Protein AF-A0A3M8CG90-F1 (afdb_monomer)

Solvent-accessible surface area (backbone atoms only — not comparable to full-atom values): 7757 Å² total; per-residue (Å²): 108,50,65,61,53,52,48,40,54,52,56,26,68,35,92,80,62,48,92,70,87,83,90,76,60,68,82,70,66,72,61,89,72,100,77,71,83,62,79,86,75,82,78,88,79,91,73,82,52,72,67,60,51,51,53,53,50,56,54,56,74,71,45,92,78,65,72,46,77,41,47,42,64,40,59,78,66,69,34,31,68,61,51,48,55,52,30,62,75,68,72,34,44,33,32,21,29,75,73,16,66,75,52,56,61,92,82,39,92,47,54,66,51,74,54,86,77,87,76,79,132

pLDDT: mean 91.77, std 8.51, range [42.5, 98.06]

Secondary structure (DSSP, 8-state):
-HHHHHHHHHHHHSSSP--------HHHHS------PPPPPPPP-----HHHHHHHHHHHHH-SS--EEE-HHHHHTT-HHHHHHHHHHHT--EEE-GGGTTSS-TT-TTEEEE-------

Sequence (121 aa):
IPEIVRKAFKLAELEKPGAVHIELPEDMAEDDVDTSVLPKTPLPRSVASEESMKQALALIQKSQKPFIIAGNGVIRQQASAALQAWAEALGVPVTHTFMAKGVLPPDHPLNMYTVGLQMKD

Structure (mmCIF, N/CA/C/O backbone):
data_AF-A0A3M8CG90-F1
#
_entry.id   AF-A0A3M8CG90-F1
#
loop_
_atom_site.group_PDB
_atom_site.id
_atom_site.type_symbol
_atom_site.label_atom_id
_atom_site.label_alt_id
_atom_site.label_comp_id
_atom_site.label_asym_id
_atom_site.label_entity_id
_atom_site.label_seq_id
_atom_site.pdbx_PDB_ins_code
_atom_site.Cartn_x
_atom_site.Cartn_y
_atom_site.Cartn_z
_atom_site.occupancy
_atom_site.B_iso_or_equiv
_atom_site.auth_seq_id
_atom_site.auth_comp_id
_atom_site.auth_asym_id
_atom_site.auth_atom_id
_atom_site.pdbx_PDB_model_num
ATOM 1 N N . ILE A 1 1 ? 21.898 -4.356 -22.221 1.00 88.69 1 ILE A N 1
ATOM 2 C CA . ILE A 1 1 ? 20.469 -3.939 -22.188 1.00 88.69 1 ILE A CA 1
ATOM 3 C C . ILE A 1 1 ? 19.625 -4.746 -21.182 1.00 88.69 1 ILE A C 1
ATOM 5 O O . ILE A 1 1 ? 19.017 -4.109 -20.321 1.00 88.69 1 ILE A O 1
ATOM 9 N N . PRO A 1 2 ? 19.613 -6.100 -21.183 1.00 91.31 2 PRO A N 1
ATOM 10 C CA . PRO A 1 2 ? 18.732 -6.883 -20.297 1.00 91.31 2 PRO A CA 1
ATOM 11 C C . PRO A 1 2 ? 18.885 -6.585 -18.795 1.00 91.31 2 PRO A C 1
ATOM 13 O O . PRO A 1 2 ? 17.901 -6.570 -18.056 1.00 91.31 2 PRO A O 1
ATOM 16 N N . GLU A 1 3 ? 20.106 -6.297 -18.332 1.00 92.56 3 GLU A N 1
ATOM 17 C CA . GLU A 1 3 ? 20.363 -5.924 -16.937 1.00 92.56 3 GLU A CA 1
ATOM 18 C C . GLU A 1 3 ? 19.700 -4.604 -16.532 1.00 92.56 3 GLU A C 1
ATOM 20 O O . GLU A 1 3 ? 19.024 -4.555 -15.501 1.00 92.56 3 GLU A O 1
ATOM 25 N N . ILE A 1 4 ? 19.864 -3.556 -17.347 1.00 93.75 4 ILE A N 1
ATOM 26 C CA . ILE A 1 4 ? 19.302 -2.225 -17.086 1.00 93.75 4 ILE A CA 1
ATOM 27 C C . ILE A 1 4 ? 17.778 -2.303 -17.086 1.00 93.75 4 ILE A C 1
ATOM 29 O O . ILE A 1 4 ? 17.151 -1.786 -16.164 1.00 93.75 4 ILE A O 1
ATOM 33 N N . VAL A 1 5 ? 17.187 -3.023 -18.043 1.00 93.88 5 VAL A N 1
ATOM 34 C CA . VAL A 1 5 ? 15.734 -3.236 -18.102 1.00 93.88 5 VAL A CA 1
ATOM 35 C C . VAL A 1 5 ? 15.243 -3.959 -16.846 1.00 93.88 5 VAL A C 1
ATOM 37 O O . VAL A 1 5 ? 14.355 -3.457 -16.155 1.00 93.88 5 VAL A O 1
ATOM 40 N N . ARG A 1 6 ? 15.860 -5.086 -16.463 1.00 94.75 6 ARG A N 1
ATOM 41 C CA . ARG A 1 6 ? 15.486 -5.810 -15.234 1.00 94.75 6 ARG A CA 1
ATOM 42 C C . ARG A 1 6 ? 15.606 -4.919 -13.992 1.00 94.75 6 ARG A C 1
ATOM 44 O O . ARG A 1 6 ? 14.736 -4.956 -13.119 1.00 94.75 6 ARG A O 1
ATOM 51 N N . LYS A 1 7 ? 16.679 -4.128 -13.889 1.00 94.00 7 LYS A N 1
ATOM 52 C CA . LYS A 1 7 ? 16.896 -3.195 -12.776 1.00 94.00 7 LYS A CA 1
ATOM 53 C C . LYS A 1 7 ? 15.842 -2.088 -12.761 1.00 94.00 7 LYS A C 1
ATOM 55 O O . LYS A 1 7 ? 15.350 -1.770 -11.683 1.00 94.00 7 LYS A O 1
ATOM 60 N N . ALA A 1 8 ? 15.475 -1.544 -13.917 1.00 95.25 8 ALA A N 1
ATOM 61 C CA . ALA A 1 8 ? 14.470 -0.496 -14.035 1.00 95.25 8 ALA A CA 1
ATOM 62 C C . ALA A 1 8 ? 13.103 -0.965 -13.530 1.00 95.25 8 ALA A C 1
ATOM 64 O O . ALA A 1 8 ? 12.520 -0.298 -12.681 1.00 95.25 8 ALA A O 1
ATOM 65 N N . PHE A 1 9 ? 12.644 -2.152 -13.942 1.00 94.62 9 PHE A N 1
ATOM 66 C CA . PHE A 1 9 ? 11.414 -2.739 -13.396 1.00 94.62 9 PHE A CA 1
ATOM 67 C C . PHE A 1 9 ? 11.517 -2.976 -11.887 1.00 94.62 9 PHE A C 1
ATOM 69 O O . PHE A 1 9 ? 10.611 -2.609 -11.145 1.00 94.62 9 PHE A O 1
ATOM 76 N N . LYS A 1 10 ? 12.644 -3.519 -11.404 1.00 93.81 10 LYS A N 1
ATOM 77 C CA . LYS A 1 10 ? 12.848 -3.719 -9.963 1.00 93.81 10 LYS A CA 1
ATOM 78 C C . LYS A 1 10 ? 12.758 -2.403 -9.182 1.00 93.81 10 LYS A C 1
ATOM 80 O O . LYS A 1 10 ? 12.144 -2.380 -8.124 1.00 93.81 10 LYS A O 1
ATOM 85 N N . LEU A 1 11 ? 13.364 -1.326 -9.679 1.00 93.88 11 LEU A N 1
ATOM 86 C CA . LEU A 1 11 ? 13.307 -0.005 -9.047 1.00 93.88 11 LEU A CA 1
ATOM 87 C C . LEU A 1 11 ? 11.905 0.603 -9.109 1.00 93.88 11 LEU A C 1
ATOM 89 O O . LEU A 1 11 ? 11.450 1.148 -8.110 1.00 93.88 11 LEU A O 1
ATOM 93 N N . ALA A 1 12 ? 11.218 0.472 -10.244 1.00 94.56 12 ALA A N 1
ATOM 94 C CA . ALA A 1 12 ? 9.871 0.999 -10.425 1.00 94.56 12 ALA A CA 1
ATOM 95 C C . ALA A 1 12 ? 8.848 0.343 -9.484 1.00 94.56 12 ALA A C 1
ATOM 97 O O . ALA A 1 12 ? 7.909 1.001 -9.037 1.00 94.56 12 ALA A O 1
ATOM 98 N N . GLU A 1 13 ? 9.031 -0.944 -9.174 1.00 91.75 13 GLU A N 1
ATOM 99 C CA . GLU A 1 13 ? 8.129 -1.707 -8.307 1.00 91.75 13 GLU A CA 1
ATOM 100 C C . GLU A 1 13 ? 8.506 -1.678 -6.811 1.00 91.75 13 GLU A C 1
ATOM 102 O O . GLU A 1 13 ? 7.659 -1.984 -5.972 1.00 91.75 13 GLU A O 1
ATOM 107 N N . LEU A 1 14 ? 9.755 -1.348 -6.453 1.00 89.62 14 LEU A N 1
ATOM 108 C CA . LEU A 1 14 ? 10.193 -1.253 -5.054 1.00 89.62 14 LEU A CA 1
ATOM 109 C C . LEU A 1 14 ? 9.460 -0.129 -4.308 1.00 89.62 14 LEU A C 1
ATOM 111 O O . LEU A 1 14 ? 9.116 0.894 -4.886 1.00 89.62 14 LEU A O 1
ATOM 115 N N . GLU A 1 15 ? 9.262 -0.291 -2.997 1.00 83.00 15 GLU A N 1
ATOM 116 C CA . GLU A 1 15 ? 8.654 0.755 -2.169 1.00 83.00 15 GLU A CA 1
ATOM 117 C C . GLU A 1 15 ? 9.628 1.931 -1.957 1.00 83.00 15 GLU A C 1
ATOM 119 O O . GLU A 1 15 ? 10.743 1.735 -1.474 1.00 83.00 15 GLU A O 1
ATOM 124 N N . LYS A 1 16 ? 9.270 3.181 -2.280 1.00 84.62 16 LYS A N 1
ATOM 125 C CA . LYS A 1 16 ? 7.993 3.675 -2.839 1.00 84.62 16 LYS A CA 1
ATOM 126 C C . LYS A 1 16 ? 7.962 3.553 -4.378 1.00 84.62 16 LYS A C 1
ATOM 128 O O . LYS A 1 16 ? 8.865 4.108 -5.004 1.00 84.62 16 LYS A O 1
ATOM 133 N N . PRO A 1 17 ? 6.922 2.946 -4.991 1.00 89.00 17 PRO A N 1
ATOM 134 C CA . PRO A 1 17 ? 6.906 2.702 -6.433 1.00 89.00 17 PRO A CA 1
ATOM 135 C C . PRO A 1 17 ? 6.857 4.000 -7.234 1.00 89.00 17 PRO A C 1
ATOM 137 O O . PRO A 1 17 ? 6.199 4.962 -6.820 1.00 89.00 17 PRO A O 1
ATOM 140 N N . GLY A 1 18 ? 7.507 4.015 -8.396 1.00 92.81 18 GLY A N 1
ATOM 141 C CA . GLY A 1 18 ? 7.670 5.223 -9.199 1.00 92.81 18 GLY A CA 1
ATOM 142 C C . GLY A 1 18 ? 8.118 4.955 -10.632 1.00 92.81 18 GLY A C 1
ATOM 143 O O . GLY A 1 18 ? 8.419 3.827 -11.012 1.00 92.81 18 GLY A O 1
ATOM 144 N N . ALA A 1 19 ? 8.136 6.011 -11.443 1.00 96.00 19 ALA A N 1
ATOM 145 C CA . ALA A 1 19 ? 8.592 5.924 -12.823 1.00 96.00 19 ALA A CA 1
ATOM 146 C C . ALA A 1 19 ? 10.121 5.796 -12.893 1.00 96.00 19 ALA A C 1
ATOM 148 O O . ALA A 1 19 ? 10.846 6.410 -12.110 1.00 96.00 19 ALA A O 1
ATOM 149 N N . VAL A 1 20 ? 10.597 5.029 -13.873 1.00 97.31 20 VAL A N 1
ATOM 150 C CA . VAL A 1 20 ? 12.014 4.928 -14.228 1.00 97.31 20 VAL A CA 1
ATOM 151 C C . VAL A 1 20 ? 12.147 5.242 -15.710 1.00 97.31 20 VAL A C 1
ATOM 153 O O . VAL A 1 20 ? 11.356 4.764 -16.520 1.00 97.31 20 VAL A O 1
ATOM 156 N N . HIS A 1 21 ? 13.143 6.050 -16.053 1.00 96.56 21 HIS A N 1
ATOM 157 C CA . HIS A 1 21 ? 13.490 6.374 -17.428 1.00 96.56 21 HIS A CA 1
ATOM 158 C C . HIS A 1 21 ? 14.750 5.603 -17.830 1.00 96.56 21 HIS A C 1
ATOM 160 O O . HIS A 1 21 ? 15.702 5.523 -17.050 1.00 96.56 21 HIS A O 1
ATOM 166 N N . ILE A 1 22 ? 14.735 5.021 -19.028 1.00 96.00 22 ILE A N 1
ATOM 167 C CA . ILE A 1 22 ? 15.894 4.387 -19.657 1.00 96.00 22 ILE A CA 1
ATOM 168 C C . ILE A 1 22 ? 16.132 5.131 -20.964 1.00 96.00 22 ILE A C 1
ATOM 170 O O . ILE A 1 22 ? 15.221 5.226 -21.784 1.00 96.00 22 ILE A O 1
ATOM 174 N N . GLU A 1 23 ? 17.351 5.614 -21.150 1.00 95.06 23 GLU A N 1
ATOM 175 C CA . GLU A 1 23 ? 17.818 6.162 -22.416 1.00 95.06 23 GLU A CA 1
ATOM 176 C C . GLU A 1 23 ? 18.637 5.082 -23.129 1.00 95.06 23 GLU A C 1
ATOM 178 O O . GLU A 1 23 ? 19.526 4.473 -22.525 1.00 95.06 23 GLU A O 1
ATOM 183 N N . LEU A 1 24 ? 18.287 4.796 -24.383 1.00 91.81 24 LEU A N 1
ATOM 184 C CA . LEU A 1 24 ? 18.969 3.818 -25.224 1.00 91.81 24 LEU A CA 1
ATOM 185 C C . LEU A 1 24 ? 19.384 4.515 -26.527 1.00 91.81 24 LEU A C 1
ATOM 187 O O . LEU A 1 24 ? 18.497 4.897 -27.291 1.00 91.81 24 LEU A O 1
ATOM 191 N N . PRO A 1 25 ? 20.692 4.695 -26.766 1.00 93.25 25 PRO A N 1
ATOM 192 C CA . PRO A 1 25 ? 21.200 5.212 -28.032 1.00 93.25 25 PRO A CA 1
ATOM 193 C C . PRO A 1 25 ? 20.818 4.311 -29.216 1.00 93.25 25 PRO A C 1
ATOM 195 O O . PRO A 1 25 ? 20.758 3.090 -29.069 1.00 93.25 25 PRO A O 1
ATOM 198 N N . GLU A 1 26 ? 20.557 4.916 -30.376 1.00 91.88 26 GLU A N 1
ATOM 199 C CA . GLU A 1 26 ? 20.141 4.216 -31.602 1.00 91.88 26 GLU A CA 1
ATOM 200 C C . GLU A 1 26 ? 21.232 3.272 -32.121 1.00 91.88 26 GLU A C 1
ATOM 202 O O . GLU A 1 26 ? 20.949 2.118 -32.425 1.00 91.88 26 GLU A O 1
ATOM 207 N N . ASP A 1 27 ? 22.490 3.714 -32.095 1.00 90.38 27 ASP A N 1
ATOM 208 C CA . ASP A 1 27 ? 23.659 2.934 -32.515 1.00 90.38 27 ASP A CA 1
ATOM 209 C C . ASP A 1 27 ? 23.833 1.642 -31.707 1.00 90.38 27 ASP A C 1
ATOM 211 O O . ASP A 1 27 ? 24.260 0.627 -32.241 1.00 90.38 27 ASP A O 1
ATOM 215 N N . MET A 1 28 ? 23.443 1.647 -30.430 1.00 85.62 28 MET A N 1
ATOM 216 C CA . MET A 1 28 ? 23.462 0.452 -29.582 1.00 85.62 28 MET A CA 1
ATOM 217 C C . MET A 1 28 ? 22.225 -0.441 -29.738 1.00 85.62 28 MET A C 1
ATOM 219 O O . MET A 1 28 ? 22.222 -1.571 -29.246 1.00 85.62 28 MET A O 1
ATOM 223 N N . ALA A 1 29 ? 21.139 0.076 -30.314 1.00 84.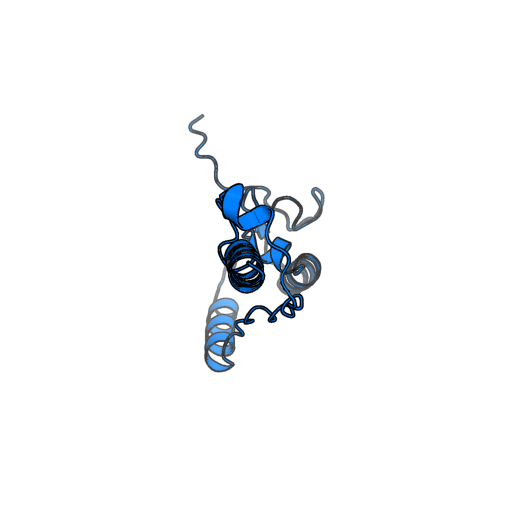94 29 ALA A N 1
ATOM 224 C CA . ALA A 1 29 ? 19.885 -0.656 -30.464 1.00 84.94 29 ALA A CA 1
ATOM 225 C C . ALA A 1 29 ? 19.865 -1.540 -31.721 1.00 84.94 29 ALA A C 1
ATOM 227 O O . ALA A 1 29 ? 19.083 -2.489 -31.769 1.00 84.94 29 ALA A O 1
ATOM 228 N N . GLU A 1 30 ? 20.704 -1.229 -32.712 1.00 88.75 30 GLU A N 1
ATOM 229 C CA . GLU A 1 30 ? 20.801 -1.958 -33.983 1.00 88.75 30 GLU A CA 1
ATOM 230 C C . GLU A 1 30 ? 21.675 -3.220 -33.902 1.00 88.75 30 GLU A C 1
ATOM 232 O O . GLU A 1 30 ? 21.548 -4.105 -34.747 1.00 88.75 30 GLU A O 1
ATOM 237 N N . ASP A 1 31 ? 22.536 -3.326 -32.887 1.00 87.81 31 ASP A N 1
ATOM 238 C CA . ASP A 1 31 ? 23.477 -4.437 -32.741 1.00 87.81 31 ASP A CA 1
ATOM 239 C C . ASP A 1 31 ? 22.781 -5.764 -32.383 1.00 87.81 31 ASP A C 1
ATOM 241 O O . ASP A 1 31 ? 22.097 -5.891 -31.359 1.00 87.81 31 ASP A O 1
ATOM 245 N N . ASP A 1 32 ? 23.049 -6.803 -33.178 1.00 89.19 32 ASP A N 1
ATOM 246 C CA . ASP A 1 32 ? 22.668 -8.176 -32.850 1.00 89.19 32 ASP A CA 1
ATOM 247 C C . ASP A 1 32 ? 23.480 -8.693 -31.652 1.00 89.19 32 ASP A C 1
ATOM 249 O O . ASP A 1 32 ? 24.713 -8.654 -31.626 1.00 89.19 32 ASP A O 1
ATOM 253 N N . VAL A 1 33 ? 22.784 -9.245 -30.657 1.00 87.25 33 VAL A N 1
ATOM 254 C CA . VAL A 1 33 ? 23.398 -9.791 -29.442 1.00 87.25 33 VAL A CA 1
ATOM 255 C C . VAL A 1 33 ? 22.868 -11.183 -29.125 1.00 87.25 33 VAL A C 1
ATOM 257 O O . VAL A 1 33 ? 21.661 -11.405 -29.041 1.00 87.25 33 VAL A O 1
ATOM 260 N N . ASP A 1 34 ? 23.776 -12.122 -28.857 1.00 89.38 34 ASP A N 1
ATOM 261 C CA . ASP A 1 34 ? 23.419 -13.437 -28.318 1.00 89.38 34 ASP A CA 1
ATOM 262 C C . ASP A 1 34 ? 23.265 -13.339 -26.792 1.00 89.38 34 ASP A C 1
ATOM 264 O O . ASP A 1 34 ? 24.208 -13.514 -26.014 1.00 89.38 34 ASP A O 1
ATOM 268 N N . THR A 1 35 ? 22.077 -12.926 -26.346 1.00 87.81 35 THR A N 1
ATOM 269 C CA . THR A 1 35 ? 21.765 -12.755 -24.924 1.00 87.81 35 THR A CA 1
ATOM 270 C C . THR A 1 35 ? 20.324 -13.137 -24.604 1.00 87.81 35 THR A C 1
ATOM 272 O O . THR A 1 35 ? 19.432 -13.084 -25.446 1.00 87.81 35 THR A O 1
ATOM 275 N N . SER A 1 36 ? 20.074 -13.490 -23.344 1.00 90.31 36 SER A N 1
ATOM 276 C CA . SER A 1 36 ? 18.749 -13.860 -22.845 1.00 90.31 36 SER A CA 1
ATOM 277 C C . SER A 1 36 ? 18.172 -12.800 -21.910 1.00 90.31 36 SER A C 1
ATOM 279 O O . SER A 1 36 ? 18.899 -12.142 -21.159 1.00 90.31 36 SER A O 1
ATOM 281 N N . VAL A 1 37 ? 16.843 -12.706 -21.861 1.00 90.06 37 VAL A N 1
ATOM 282 C CA . VAL A 1 37 ? 16.145 -11.889 -20.862 1.00 90.06 37 VAL A CA 1
ATOM 283 C C . VAL A 1 37 ? 16.456 -12.411 -19.461 1.00 90.06 37 VAL A C 1
ATOM 285 O O . VAL A 1 37 ? 16.296 -13.595 -19.167 1.00 90.06 37 VAL A O 1
ATOM 288 N N . LEU A 1 38 ? 16.883 -11.513 -18.574 1.00 93.19 38 LEU A N 1
ATOM 289 C CA . LEU A 1 38 ? 17.144 -11.880 -17.190 1.00 93.19 38 LEU A CA 1
ATOM 290 C C . LEU A 1 38 ? 15.826 -12.092 -16.430 1.00 93.19 38 LEU A C 1
ATOM 292 O O . LEU A 1 38 ? 14.912 -11.269 -16.550 1.00 93.19 38 LEU A O 1
ATOM 296 N N . PRO A 1 39 ? 15.728 -13.132 -15.585 1.0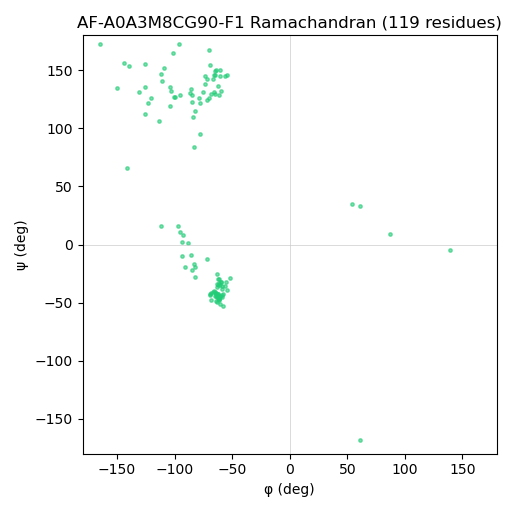0 92.69 39 PRO A N 1
ATOM 297 C CA . PRO A 1 39 ? 14.515 -13.399 -14.830 1.00 92.69 39 PRO A CA 1
ATOM 298 C C . PRO A 1 39 ? 14.217 -12.282 -13.826 1.00 92.69 39 PRO A C 1
ATOM 300 O O . PRO A 1 39 ? 15.114 -11.653 -13.248 1.00 92.69 39 PRO A O 1
ATOM 303 N N . LYS A 1 40 ? 12.925 -12.070 -13.566 1.00 91.56 40 LYS A N 1
ATOM 304 C CA . LYS A 1 40 ? 12.463 -11.157 -12.520 1.00 91.56 40 LYS A CA 1
ATOM 305 C C . LYS A 1 40 ? 12.890 -11.683 -11.148 1.00 91.56 40 LYS A C 1
ATOM 307 O O . LYS A 1 40 ? 12.623 -12.826 -10.794 1.00 91.56 40 LYS A O 1
ATOM 312 N N . THR A 1 41 ? 13.514 -10.823 -10.347 1.00 87.94 41 THR A N 1
ATOM 313 C CA . THR A 1 41 ? 13.778 -11.116 -8.934 1.00 87.94 41 THR A CA 1
ATOM 314 C C . THR A 1 41 ? 12.563 -10.699 -8.101 1.00 87.94 41 THR A C 1
ATOM 316 O O . THR A 1 41 ? 12.125 -9.556 -8.249 1.00 87.94 41 THR A O 1
ATOM 319 N N . PRO A 1 42 ? 12.032 -11.560 -7.213 1.00 87.25 42 PRO A N 1
ATOM 320 C CA . PRO A 1 42 ? 10.962 -11.175 -6.301 1.00 87.25 42 PRO A CA 1
ATOM 321 C C . PRO A 1 42 ? 11.351 -9.970 -5.441 1.00 87.25 42 PRO A C 1
ATOM 323 O O . PRO A 1 42 ? 12.509 -9.820 -5.039 1.00 87.25 42 PRO A O 1
ATOM 326 N N . LEU A 1 43 ? 10.373 -9.115 -5.147 1.00 87.25 43 LEU A N 1
ATOM 327 C CA . LEU A 1 43 ? 10.571 -8.008 -4.218 1.00 87.25 43 LEU A CA 1
ATOM 328 C C . LEU A 1 43 ? 10.683 -8.539 -2.783 1.00 87.25 43 LEU A C 1
ATOM 330 O O . LEU A 1 43 ? 9.956 -9.471 -2.421 1.00 87.25 43 LEU A O 1
ATOM 334 N N . PRO A 1 44 ? 11.558 -7.950 -1.950 1.00 84.56 44 PRO A N 1
ATOM 335 C CA . PRO A 1 44 ? 11.614 -8.294 -0.539 1.00 84.56 44 PRO A CA 1
ATOM 336 C C . PRO A 1 44 ? 10.283 -7.938 0.134 1.00 84.56 44 PRO A C 1
ATOM 338 O O . PRO A 1 44 ? 9.724 -6.867 -0.100 1.00 84.56 44 PRO A O 1
ATOM 341 N N . ARG A 1 45 ? 9.780 -8.835 0.987 1.00 83.31 45 ARG A N 1
ATOM 342 C CA . ARG A 1 45 ? 8.629 -8.569 1.855 1.00 83.31 45 ARG A CA 1
ATOM 343 C C . ARG A 1 45 ? 9.127 -8.346 3.274 1.00 83.31 45 ARG A C 1
ATOM 345 O O . ARG A 1 45 ? 9.725 -9.243 3.862 1.00 83.31 45 ARG A O 1
ATOM 352 N N . SER A 1 46 ? 8.862 -7.165 3.820 1.00 82.94 46 SER A N 1
ATOM 353 C CA . SER A 1 46 ? 9.097 -6.888 5.235 1.00 82.94 46 SER A CA 1
ATOM 354 C C . SER A 1 46 ? 7.961 -7.475 6.058 1.00 82.94 46 SER A C 1
ATOM 356 O O . SER A 1 46 ? 6.793 -7.175 5.814 1.00 82.94 46 SER A O 1
ATOM 358 N N . VAL A 1 47 ? 8.309 -8.299 7.040 1.00 88.94 47 VAL A N 1
ATOM 359 C CA . VAL A 1 47 ? 7.376 -8.820 8.040 1.00 88.94 47 VAL A CA 1
ATOM 360 C C . VAL A 1 47 ? 7.712 -8.211 9.394 1.00 88.94 47 VAL A C 1
ATOM 362 O O . VAL A 1 47 ? 8.883 -8.018 9.720 1.00 88.94 47 VAL A O 1
ATOM 365 N N . ALA A 1 48 ? 6.684 -7.868 10.168 1.00 91.06 48 ALA A N 1
ATOM 366 C CA . ALA A 1 48 ? 6.883 -7.401 11.533 1.00 91.06 48 ALA A CA 1
ATOM 367 C C . ALA A 1 48 ? 7.443 -8.543 12.394 1.00 91.06 48 ALA A C 1
ATOM 369 O O . ALA A 1 48 ? 7.042 -9.698 12.235 1.00 91.06 48 ALA A O 1
ATOM 370 N N . SER A 1 49 ? 8.358 -8.224 13.312 1.00 96.19 49 SER A N 1
ATOM 371 C CA . SER A 1 49 ? 8.824 -9.202 14.294 1.00 96.19 49 SER A CA 1
ATOM 372 C C . SER A 1 49 ? 7.706 -9.532 15.286 1.00 96.19 49 SER A C 1
ATOM 374 O O . SER A 1 49 ? 6.816 -8.718 15.549 1.00 96.19 49 SER A O 1
ATOM 376 N N . GLU A 1 50 ? 7.764 -10.726 15.876 1.00 96.31 50 GLU A N 1
ATOM 377 C CA . GLU A 1 50 ? 6.801 -11.141 16.900 1.00 96.31 50 GLU A CA 1
ATOM 378 C C . GLU A 1 50 ? 6.797 -10.187 18.104 1.00 96.31 50 GLU A C 1
ATOM 380 O O . GLU A 1 50 ? 5.743 -9.877 18.658 1.00 96.31 50 GLU A O 1
ATOM 385 N N . GLU A 1 51 ? 7.967 -9.664 18.469 1.00 97.31 51 GLU A N 1
ATOM 386 C CA . GLU A 1 51 ? 8.113 -8.684 19.541 1.00 97.31 51 GLU A CA 1
ATOM 387 C C . GLU A 1 51 ? 7.369 -7.379 19.226 1.00 97.31 51 GLU A C 1
ATOM 389 O O . GLU A 1 51 ? 6.560 -6.925 20.038 1.00 97.31 51 GLU A O 1
ATOM 394 N N . SER A 1 52 ? 7.566 -6.811 18.031 1.00 96.56 52 SER A N 1
ATOM 395 C CA . SER A 1 52 ? 6.864 -5.590 17.620 1.00 96.56 52 SER A CA 1
ATOM 396 C C . SER A 1 52 ? 5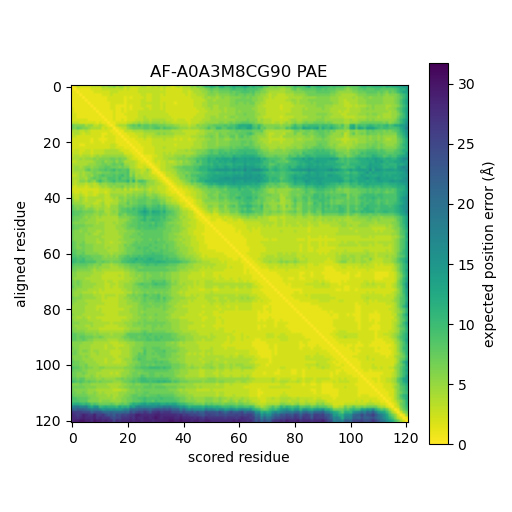.350 -5.799 17.544 1.00 96.56 52 SER A C 1
ATOM 398 O O . SER A 1 52 ? 4.590 -4.913 17.937 1.00 96.56 52 SER A O 1
ATOM 400 N N . MET A 1 53 ? 4.893 -6.978 17.105 1.00 95.44 53 MET A N 1
ATOM 401 C CA . MET A 1 53 ? 3.465 -7.316 17.106 1.00 95.44 53 MET A CA 1
ATOM 402 C C . MET A 1 53 ? 2.888 -7.380 18.526 1.00 95.44 53 MET A C 1
ATOM 404 O O . MET A 1 53 ? 1.826 -6.807 18.779 1.00 95.44 53 MET A O 1
ATOM 408 N N . LYS A 1 54 ? 3.590 -8.016 19.475 1.00 96.94 54 LYS A N 1
ATOM 409 C CA . LYS A 1 54 ? 3.166 -8.076 20.887 1.00 96.94 54 LYS A CA 1
ATOM 410 C C . LYS A 1 54 ? 3.102 -6.688 21.522 1.00 96.94 54 LYS A C 1
ATOM 412 O O . LYS A 1 54 ? 2.136 -6.381 22.220 1.00 96.94 54 LYS A O 1
ATOM 417 N N . GLN A 1 55 ? 4.095 -5.842 21.253 1.00 96.94 55 GLN A N 1
ATOM 418 C CA . GLN A 1 55 ? 4.119 -4.459 21.735 1.00 96.94 55 GLN A CA 1
ATOM 419 C C . GLN A 1 55 ? 2.936 -3.651 21.185 1.00 96.94 55 GLN A C 1
ATOM 421 O O . GLN A 1 55 ? 2.231 -3.000 21.957 1.00 96.94 55 GLN A O 1
ATOM 426 N N . ALA A 1 56 ? 2.665 -3.739 19.878 1.00 95.06 56 ALA A N 1
ATOM 427 C CA . ALA A 1 56 ? 1.527 -3.063 19.258 1.00 95.06 56 ALA A CA 1
ATOM 428 C C . ALA A 1 56 ? 0.189 -3.528 19.856 1.00 95.06 56 ALA A C 1
ATOM 430 O O . ALA A 1 56 ? -0.651 -2.699 20.209 1.00 95.06 56 ALA A O 1
ATOM 431 N N . LEU A 1 57 ? 0.009 -4.840 20.042 1.00 94.00 57 LEU A N 1
ATOM 432 C CA . LEU A 1 57 ? -1.209 -5.395 20.632 1.00 94.00 57 LEU A CA 1
ATOM 433 C C . LEU A 1 57 ? -1.423 -4.908 22.072 1.00 94.00 57 LEU A C 1
ATOM 435 O O . LEU A 1 57 ? -2.535 -4.522 22.426 1.00 94.00 57 LEU A O 1
ATOM 439 N N . ALA A 1 58 ? -0.363 -4.861 22.884 1.00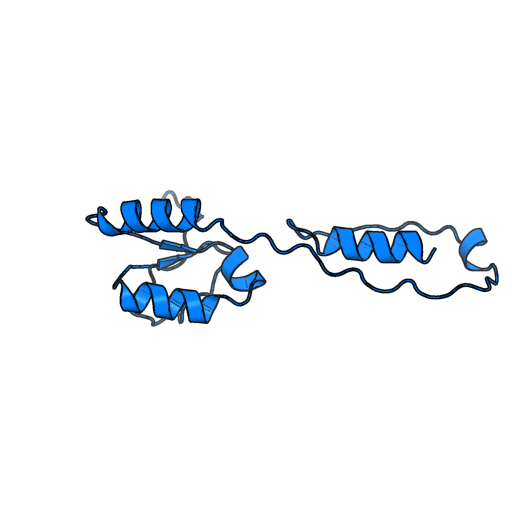 96.00 58 ALA A N 1
ATOM 440 C CA . ALA A 1 58 ? -0.441 -4.366 24.257 1.00 96.00 58 ALA A CA 1
ATOM 441 C C . ALA A 1 58 ? -0.849 -2.883 24.327 1.00 96.00 58 ALA A C 1
ATOM 443 O O . ALA A 1 58 ? -1.565 -2.483 25.247 1.00 96.00 58 ALA A O 1
ATOM 444 N N . LEU A 1 59 ? -0.416 -2.065 23.360 1.00 95.75 59 LEU A N 1
ATOM 445 C CA . LEU A 1 59 ? -0.838 -0.665 23.249 1.00 95.75 59 LEU A CA 1
ATOM 446 C C . LEU A 1 59 ? -2.310 -0.552 22.840 1.00 95.75 59 LEU A C 1
ATOM 448 O O . LEU A 1 59 ? -3.050 0.227 23.440 1.00 95.75 59 LEU A O 1
ATOM 452 N N . ILE A 1 60 ? -2.748 -1.355 21.868 1.00 94.25 60 ILE A N 1
ATOM 453 C CA . ILE A 1 60 ? -4.139 -1.366 21.397 1.00 94.25 60 ILE A CA 1
ATOM 454 C C . ILE A 1 60 ? -5.088 -1.795 22.523 1.00 94.25 60 ILE A C 1
ATOM 456 O O . ILE A 1 60 ? -6.087 -1.121 22.754 1.00 94.25 60 ILE A O 1
ATOM 460 N N . GLN A 1 61 ? -4.748 -2.847 23.275 1.00 93.00 61 GLN A N 1
ATOM 461 C CA . GLN A 1 61 ? -5.563 -3.357 24.388 1.00 93.00 61 GLN A CA 1
ATOM 462 C C . GLN A 1 61 ? -5.742 -2.350 25.531 1.00 93.00 61 GLN A C 1
ATOM 464 O O . GLN A 1 61 ? -6.756 -2.375 26.222 1.00 93.00 61 GLN A O 1
ATOM 469 N N . LYS A 1 62 ? -4.761 -1.468 25.747 1.00 95.75 62 LYS A N 1
ATOM 470 C CA . LYS A 1 62 ? -4.828 -0.417 26.774 1.00 95.75 62 LYS A CA 1
ATOM 471 C C . LYS A 1 62 ? -5.529 0.854 26.286 1.00 95.75 62 LYS A C 1
ATOM 473 O O . LYS A 1 62 ? -5.762 1.761 27.085 1.00 95.75 62 LYS A O 1
ATOM 478 N N . SER A 1 63 ? -5.830 0.953 24.993 1.00 95.62 63 SER A N 1
ATOM 479 C CA . SER A 1 63 ? -6.449 2.140 24.414 1.00 95.62 63 SER A CA 1
ATOM 480 C C . SER A 1 63 ? -7.932 2.212 24.763 1.00 95.62 63 SER A C 1
ATOM 482 O O . SER A 1 63 ? -8.675 1.257 24.568 1.00 95.62 63 SER A O 1
ATOM 484 N N . GLN A 1 64 ? -8.382 3.373 25.238 1.00 94.81 64 GLN A N 1
ATOM 485 C CA . GLN A 1 64 ? -9.800 3.607 25.538 1.00 94.81 64 GLN A CA 1
ATOM 486 C C . GLN A 1 64 ? -10.611 3.980 24.290 1.00 94.81 64 GLN A C 1
ATOM 488 O O . GLN A 1 64 ? -11.816 3.752 24.243 1.00 94.81 64 GLN A O 1
ATOM 493 N N . LYS A 1 65 ? -9.963 4.601 23.296 1.00 94.56 65 LYS A N 1
ATOM 494 C CA . LYS A 1 65 ? -10.584 5.088 22.054 1.00 94.56 65 LYS A CA 1
ATOM 495 C C . LYS A 1 65 ? -9.645 4.845 20.865 1.00 94.56 65 LYS A C 1
ATOM 497 O O . LYS A 1 65 ? -9.088 5.801 20.324 1.00 94.56 65 LYS A O 1
ATOM 502 N N . PRO A 1 66 ? -9.381 3.575 20.508 1.00 95.31 66 PRO A N 1
ATOM 503 C CA . PRO A 1 66 ? -8.576 3.249 19.337 1.00 95.31 66 PRO A CA 1
ATOM 504 C C . PRO A 1 66 ? -9.217 3.792 18.055 1.00 95.31 66 PRO A C 1
ATOM 506 O O . PRO A 1 66 ? -10.436 3.917 17.948 1.00 95.31 66 PRO A O 1
ATOM 509 N N . PHE A 1 67 ? -8.371 4.118 17.083 1.00 95.12 67 PHE A N 1
ATOM 510 C CA . PHE A 1 67 ? -8.773 4.681 15.801 1.00 95.12 67 PHE A CA 1
ATOM 511 C C . PHE A 1 67 ? -7.771 4.251 14.727 1.00 95.12 67 PHE A C 1
ATOM 513 O O . PHE A 1 67 ? -6.560 4.306 14.963 1.00 95.12 67 PHE A O 1
ATOM 520 N N . ILE A 1 68 ? -8.252 3.812 13.564 1.00 96.75 68 ILE A N 1
ATOM 521 C CA . ILE A 1 68 ? -7.403 3.313 12.474 1.00 96.75 68 ILE A CA 1
ATOM 522 C C . ILE A 1 68 ? -7.291 4.374 11.379 1.00 96.75 68 ILE A C 1
ATOM 524 O O . ILE A 1 68 ? -8.295 4.898 10.900 1.00 96.75 68 ILE A O 1
ATOM 528 N N . ILE A 1 69 ? -6.062 4.637 10.931 1.00 96.50 69 ILE A N 1
ATOM 529 C CA . ILE A 1 69 ? -5.775 5.465 9.754 1.00 96.50 69 ILE A CA 1
ATOM 530 C C . ILE A 1 69 ? -5.160 4.574 8.671 1.00 96.50 69 ILE A C 1
ATOM 532 O O . ILE A 1 69 ? -4.000 4.172 8.764 1.00 96.50 69 ILE A O 1
ATOM 536 N N . ALA A 1 70 ? -5.933 4.264 7.632 1.00 96.88 70 ALA A N 1
ATOM 537 C CA . ALA A 1 70 ? -5.499 3.422 6.525 1.00 96.88 70 ALA A CA 1
ATOM 538 C C . ALA A 1 70 ? -4.746 4.229 5.450 1.00 96.88 70 ALA A C 1
ATOM 540 O O . ALA A 1 70 ? -5.258 5.184 4.854 1.00 96.88 70 ALA A O 1
ATOM 541 N N . GLY A 1 71 ? -3.507 3.818 5.179 1.00 94.94 71 GLY A N 1
ATOM 542 C CA . GLY A 1 71 ? -2.672 4.359 4.106 1.00 94.94 71 GLY A CA 1
ATOM 543 C C . GLY A 1 71 ? -2.721 3.521 2.825 1.00 94.94 71 GLY A C 1
ATOM 544 O O . GLY A 1 71 ? -3.249 2.410 2.811 1.00 94.94 71 GLY A O 1
ATOM 545 N N . ASN A 1 72 ? -2.102 4.033 1.754 1.00 92.56 72 ASN A N 1
ATOM 546 C CA . ASN A 1 72 ? -2.006 3.364 0.442 1.00 92.56 72 ASN A CA 1
ATOM 547 C C . ASN A 1 72 ? -1.472 1.919 0.524 1.00 92.56 72 ASN A C 1
ATOM 549 O O . ASN A 1 72 ? -1.815 1.071 -0.294 1.00 92.56 72 ASN A O 1
ATOM 553 N N . GLY A 1 73 ? -0.637 1.629 1.529 1.00 91.62 73 GLY A N 1
ATOM 554 C CA . GLY A 1 73 ? -0.072 0.298 1.745 1.00 91.62 73 GLY A CA 1
ATOM 555 C C . GLY A 1 73 ? -1.130 -0.800 1.874 1.00 91.62 73 GLY A C 1
ATOM 556 O O . GLY A 1 73 ? -0.892 -1.907 1.405 1.00 91.62 73 GLY A O 1
ATOM 557 N N . VAL A 1 74 ? -2.316 -0.497 2.419 1.00 94.75 74 VAL A N 1
ATOM 558 C CA . VAL A 1 74 ? -3.406 -1.483 2.523 1.00 94.75 74 VAL A CA 1
ATOM 559 C C . VAL A 1 74 ? -3.894 -1.905 1.136 1.00 94.75 74 VAL A C 1
ATOM 561 O O . VAL A 1 74 ? -4.036 -3.096 0.874 1.00 94.75 74 VAL A O 1
ATOM 564 N N . ILE A 1 75 ? -4.082 -0.944 0.227 1.00 94.06 75 ILE A N 1
ATOM 565 C CA . ILE A 1 75 ? -4.525 -1.205 -1.148 1.00 94.06 75 ILE A CA 1
ATOM 566 C C . ILE A 1 75 ? -3.433 -1.929 -1.938 1.00 94.06 75 ILE A C 1
ATOM 568 O O . ILE A 1 75 ? -3.701 -2.957 -2.558 1.00 94.06 75 ILE A O 1
ATOM 572 N N . ARG A 1 76 ? -2.185 -1.442 -1.877 1.00 88.94 76 ARG A N 1
ATOM 573 C CA . ARG A 1 76 ? -1.052 -2.044 -2.607 1.00 88.94 76 ARG A CA 1
ATOM 574 C C . ARG A 1 76 ? -0.787 -3.493 -2.208 1.00 88.94 76 ARG A C 1
ATOM 576 O O . ARG A 1 76 ? -0.425 -4.293 -3.063 1.00 88.94 76 ARG A O 1
ATOM 583 N N . GLN A 1 77 ? -0.992 -3.820 -0.934 1.00 90.31 77 GLN A N 1
ATOM 584 C CA . GLN A 1 77 ? -0.801 -5.170 -0.403 1.00 90.31 77 GLN A CA 1
ATOM 585 C C . GLN A 1 77 ? -2.080 -6.017 -0.413 1.00 90.31 77 GLN A C 1
ATOM 587 O O . GLN A 1 77 ? -2.081 -7.106 0.154 1.00 90.31 77 GLN A O 1
ATOM 592 N N . GLN A 1 78 ? -3.166 -5.534 -1.034 1.00 93.06 78 GLN A N 1
ATOM 593 C CA . GLN A 1 78 ? -4.458 -6.231 -1.107 1.00 93.06 78 GLN A CA 1
ATOM 594 C C . GLN A 1 78 ? -5.001 -6.645 0.274 1.00 93.06 78 GLN A C 1
ATOM 596 O O . GLN A 1 78 ? -5.638 -7.683 0.435 1.00 93.06 78 GLN A O 1
ATOM 601 N N . ALA A 1 79 ? -4.755 -5.818 1.290 1.00 95.56 79 ALA A N 1
ATOM 602 C CA . ALA A 1 79 ? -5.075 -6.107 2.684 1.00 95.56 79 ALA A CA 1
ATOM 603 C C . ALA A 1 79 ? -6.432 -5.532 3.133 1.00 95.56 79 ALA A C 1
ATOM 605 O O . ALA A 1 79 ? -6.727 -5.546 4.326 1.00 95.56 79 ALA A O 1
ATOM 606 N N . SER A 1 80 ? -7.270 -5.035 2.215 1.00 96.94 80 SER A N 1
ATOM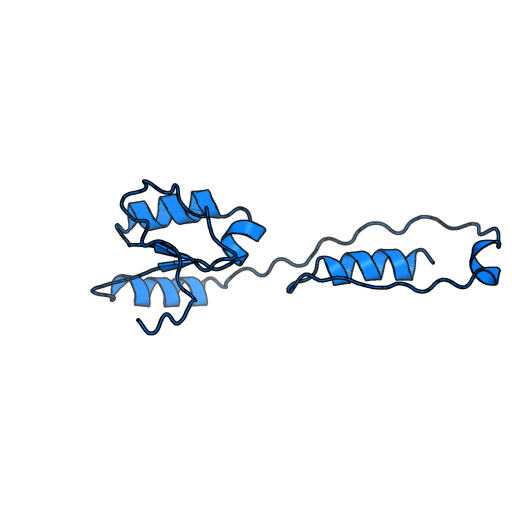 607 C CA . SER A 1 80 ? -8.552 -4.393 2.553 1.00 96.94 80 SER A CA 1
ATOM 608 C C . SER A 1 80 ? -9.491 -5.325 3.325 1.00 96.94 80 SER A C 1
ATOM 610 O O . SER A 1 80 ? -10.018 -4.936 4.360 1.00 96.94 80 SER A O 1
ATOM 612 N N . ALA A 1 81 ? -9.632 -6.583 2.887 1.00 97.38 81 ALA A N 1
ATOM 613 C CA . ALA A 1 81 ? -10.491 -7.561 3.562 1.00 97.38 81 ALA A CA 1
ATOM 614 C C . ALA A 1 81 ? -9.9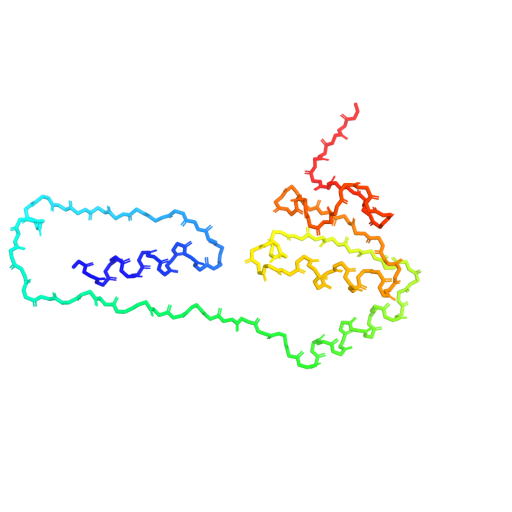81 -7.912 4.970 1.00 97.38 81 ALA A C 1
ATOM 616 O O . ALA A 1 81 ? -10.761 -8.015 5.913 1.00 97.38 81 ALA A O 1
ATOM 617 N N . ALA A 1 82 ? -8.660 -8.046 5.127 1.00 97.19 82 ALA A N 1
ATOM 618 C CA . ALA A 1 82 ? -8.045 -8.298 6.426 1.00 97.19 82 ALA A CA 1
ATOM 619 C C . ALA A 1 82 ? -8.217 -7.099 7.371 1.00 97.19 82 ALA A C 1
ATOM 621 O O . ALA A 1 82 ? -8.529 -7.285 8.546 1.00 97.19 82 ALA A O 1
ATOM 622 N N . LEU A 1 83 ? -8.061 -5.873 6.857 1.00 97.25 83 LEU A N 1
ATOM 623 C CA . LEU A 1 83 ? -8.304 -4.654 7.625 1.00 97.25 83 LEU A CA 1
ATOM 624 C C . LEU A 1 83 ? -9.765 -4.556 8.065 1.00 97.25 83 LEU A C 1
ATOM 626 O O . LEU A 1 83 ? -10.015 -4.243 9.225 1.00 97.25 83 LEU A O 1
ATOM 630 N N . GLN A 1 84 ? -10.708 -4.824 7.159 1.00 97.38 84 GLN A N 1
ATOM 631 C CA . GLN A 1 84 ? -12.135 -4.797 7.462 1.00 97.38 84 GLN A CA 1
ATOM 632 C C . GLN A 1 84 ? -12.471 -5.775 8.589 1.00 97.38 84 GLN A C 1
ATOM 634 O O . GLN A 1 84 ? -13.001 -5.351 9.612 1.00 97.38 84 GLN A O 1
ATOM 639 N N . ALA A 1 85 ? -12.077 -7.044 8.453 1.00 98.06 85 ALA A N 1
ATOM 640 C CA . ALA A 1 85 ? -12.326 -8.057 9.477 1.00 98.06 85 ALA A CA 1
ATOM 641 C C . ALA A 1 85 ? -11.707 -7.677 10.834 1.00 98.06 85 ALA A C 1
ATOM 643 O O . ALA A 1 85 ? -12.302 -7.896 11.887 1.00 98.06 85 ALA A O 1
ATOM 644 N N . TRP A 1 86 ? -10.515 -7.076 10.821 1.00 95.94 86 TRP A N 1
ATOM 645 C CA . TRP A 1 86 ? -9.850 -6.619 12.038 1.00 95.94 86 TRP A CA 1
ATOM 646 C C . TRP A 1 86 ? -10.557 -5.423 12.692 1.00 95.94 86 TRP A C 1
ATOM 648 O O . TRP A 1 86 ? -10.737 -5.404 13.910 1.00 95.94 86 TRP A O 1
ATOM 658 N N . ALA A 1 87 ? -10.992 -4.446 11.894 1.00 97.00 87 ALA A N 1
ATOM 659 C CA . ALA A 1 87 ? -11.748 -3.291 12.368 1.00 97.00 87 ALA A CA 1
ATOM 660 C C . ALA A 1 87 ? -13.109 -3.704 12.947 1.00 97.00 87 ALA A C 1
ATOM 662 O O . ALA A 1 87 ? -13.478 -3.230 14.020 1.00 97.00 87 ALA A O 1
ATOM 663 N N . GLU A 1 88 ? -13.816 -4.623 12.282 1.00 97.38 88 GLU A N 1
ATOM 664 C CA . GLU A 1 88 ? -15.082 -5.201 12.751 1.00 97.38 88 GLU A CA 1
ATOM 665 C C . GLU A 1 88 ? -14.901 -5.956 14.072 1.00 97.38 88 GLU A C 1
ATOM 667 O O . GLU A 1 88 ? -15.646 -5.714 15.021 1.00 97.38 88 GLU A O 1
ATOM 672 N N . ALA A 1 89 ? -13.874 -6.806 14.176 1.00 95.75 89 ALA A N 1
ATOM 673 C CA . ALA A 1 89 ? -13.600 -7.582 15.385 1.00 95.75 89 ALA A CA 1
ATOM 674 C C . ALA A 1 89 ? -13.296 -6.705 16.610 1.00 95.75 89 ALA A C 1
ATOM 676 O O . ALA A 1 89 ? -13.625 -7.078 17.736 1.00 95.75 89 ALA A O 1
ATOM 677 N N . LEU A 1 90 ? -12.665 -5.546 16.404 1.00 93.62 90 LEU A N 1
ATOM 678 C CA . LEU A 1 90 ? -12.352 -4.602 17.478 1.00 93.62 90 LEU A CA 1
ATOM 679 C C . LEU A 1 90 ? -13.426 -3.517 17.670 1.00 93.62 90 LEU A C 1
ATOM 681 O O . LEU A 1 90 ? -13.348 -2.759 18.636 1.00 93.62 90 LEU A O 1
ATOM 685 N N . GLY A 1 91 ? -14.399 -3.408 16.760 1.00 95.00 91 GLY A N 1
ATOM 686 C CA . GLY A 1 91 ? -15.372 -2.312 16.736 1.00 95.00 91 GLY A CA 1
ATOM 687 C C . GLY A 1 91 ? -14.725 -0.936 16.541 1.00 95.00 91 GLY A C 1
ATOM 688 O O . GLY A 1 91 ? -15.184 0.049 17.118 1.00 95.00 91 GLY A O 1
ATOM 689 N N . VAL A 1 92 ? -13.626 -0.865 15.782 1.00 96.69 92 VAL A N 1
ATOM 690 C CA . VAL A 1 92 ? -12.793 0.342 15.673 1.00 96.69 92 VAL A CA 1
ATOM 691 C C . VAL A 1 92 ? -13.101 1.113 14.393 1.00 96.69 92 VAL A C 1
ATOM 693 O O . VAL A 1 92 ? -13.016 0.540 13.307 1.00 96.69 92 VAL A O 1
ATOM 696 N N . PRO A 1 93 ? -13.404 2.419 14.481 1.00 97.12 93 PRO A N 1
ATOM 697 C CA . PRO A 1 93 ? -13.596 3.251 13.300 1.00 97.12 93 PRO A CA 1
ATOM 698 C C . PRO A 1 93 ? -12.308 3.404 12.475 1.00 97.12 93 PRO A C 1
ATOM 700 O O . PRO A 1 93 ? -11.196 3.488 13.010 1.00 97.12 93 PRO A O 1
ATOM 703 N N . VAL A 1 94 ? -12.479 3.489 11.156 1.00 97.75 94 VAL A N 1
ATOM 704 C CA . VAL A 1 94 ? -11.404 3.557 10.161 1.00 97.75 94 VAL A CA 1
ATOM 705 C C . VAL A 1 94 ? -11.574 4.812 9.311 1.00 97.75 94 VAL A C 1
ATOM 707 O O . VAL A 1 94 ? -12.579 4.970 8.623 1.00 97.75 94 VAL A O 1
ATOM 710 N N . THR A 1 95 ? -10.569 5.684 9.295 1.00 96.69 95 THR A N 1
ATOM 711 C CA . THR A 1 95 ? -10.404 6.698 8.240 1.00 96.69 95 THR A CA 1
ATOM 712 C C . THR A 1 95 ? -9.342 6.242 7.248 1.00 96.69 95 THR A C 1
ATOM 714 O O . THR A 1 95 ? -8.540 5.349 7.538 1.00 96.69 95 THR A O 1
ATOM 717 N N . HIS A 1 96 ? -9.287 6.870 6.080 1.00 96.06 96 HIS A N 1
ATOM 718 C CA . HIS A 1 96 ? -8.290 6.543 5.073 1.00 96.06 96 HIS A CA 1
ATOM 719 C C . HIS A 1 96 ? -7.729 7.784 4.379 1.00 96.06 96 HIS A C 1
ATOM 721 O O . HIS A 1 96 ? -8.380 8.818 4.260 1.00 96.06 96 HIS A O 1
ATOM 727 N N . THR A 1 97 ? -6.499 7.683 3.883 1.00 95.19 97 THR A N 1
ATOM 728 C CA . THR A 1 97 ? -5.939 8.706 2.981 1.00 95.19 97 THR A CA 1
AT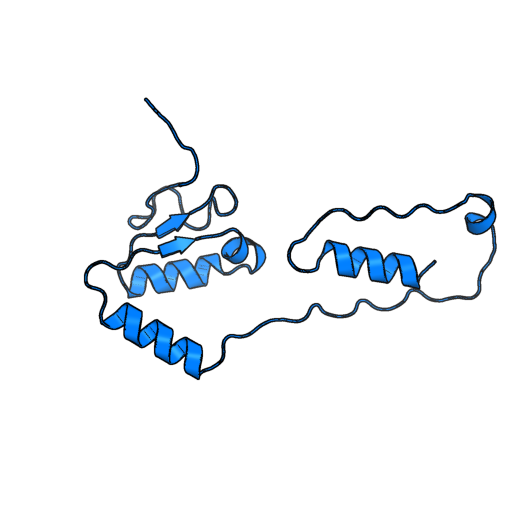OM 729 C C . THR A 1 97 ? -6.639 8.669 1.615 1.00 95.19 97 THR A C 1
ATOM 731 O O . THR A 1 97 ? -7.318 7.691 1.290 1.00 95.19 97 THR A O 1
ATOM 734 N N . PHE A 1 98 ? -6.435 9.683 0.765 1.00 93.69 98 PHE A N 1
ATOM 735 C CA . PHE A 1 98 ? -6.936 9.665 -0.623 1.00 93.69 98 PHE A CA 1
ATOM 736 C C . PHE A 1 98 ? -6.474 8.434 -1.400 1.00 93.69 98 PHE A C 1
ATOM 738 O O . PHE A 1 98 ? -7.252 7.814 -2.119 1.00 93.69 98 PHE A O 1
ATOM 745 N N . MET A 1 99 ? -5.223 8.037 -1.186 1.00 93.25 99 MET A N 1
ATOM 746 C CA . MET A 1 99 ? -4.615 6.882 -1.843 1.00 93.25 99 MET A CA 1
ATOM 747 C C . MET A 1 99 ? -5.162 5.541 -1.336 1.00 93.25 99 MET A C 1
ATOM 749 O O . MET A 1 99 ? -4.895 4.510 -1.936 1.00 93.25 99 MET A O 1
ATOM 753 N N . ALA A 1 100 ? -5.904 5.548 -0.228 1.00 95.19 100 ALA A N 1
ATOM 754 C CA . ALA A 1 100 ? -6.562 4.376 0.341 1.00 95.19 100 ALA A CA 1
ATOM 755 C C . ALA A 1 100 ? -8.092 4.453 0.231 1.00 95.19 100 ALA A C 1
ATOM 757 O O . ALA A 1 100 ? -8.805 3.722 0.918 1.00 95.19 100 ALA A O 1
ATOM 758 N N . LYS A 1 101 ? -8.619 5.343 -0.620 1.00 93.44 101 LYS A N 1
ATOM 759 C CA . LYS A 1 101 ? -10.058 5.415 -0.873 1.00 93.44 101 LYS A CA 1
ATOM 760 C C . LYS A 1 101 ? -10.567 4.087 -1.431 1.00 93.44 101 LYS A C 1
ATOM 762 O O . LYS A 1 101 ? -9.979 3.532 -2.352 1.00 93.44 101 LYS A O 1
ATOM 767 N N . GLY A 1 102 ? -11.665 3.601 -0.856 1.00 92.12 102 GLY A N 1
ATOM 768 C CA . GLY A 1 102 ? -12.224 2.284 -1.172 1.00 92.12 102 GLY A CA 1
ATOM 769 C C . GLY A 1 102 ? -11.637 1.138 -0.346 1.00 92.12 102 GLY A C 1
ATOM 770 O O . GLY A 1 102 ? -11.933 -0.016 -0.634 1.00 92.12 102 GLY A O 1
ATOM 771 N N . VAL A 1 103 ? -10.829 1.427 0.686 1.00 96.38 103 VAL A N 1
ATOM 772 C CA . VAL A 1 103 ? -10.376 0.396 1.638 1.00 96.38 103 VAL A CA 1
ATOM 773 C C . VAL A 1 103 ? -11.541 -0.255 2.395 1.00 96.38 103 VAL A C 1
ATOM 775 O O . VAL A 1 103 ? -11.461 -1.429 2.737 1.00 96.38 103 VAL A O 1
ATOM 778 N N . LEU A 1 104 ? -12.625 0.494 2.609 1.00 96.81 104 LEU A N 1
ATOM 779 C CA . LEU A 1 104 ? -13.918 0.007 3.083 1.00 96.81 104 LEU A CA 1
ATOM 780 C C . LEU A 1 104 ? -15.026 0.444 2.112 1.00 96.81 104 LEU A C 1
ATOM 782 O O . LEU A 1 104 ? -14.864 1.473 1.439 1.00 96.81 104 LEU A O 1
ATOM 786 N N . PRO A 1 105 ? -16.161 -0.282 2.069 1.00 95.19 105 PRO A N 1
ATOM 787 C CA . PRO A 1 105 ? -17.356 0.178 1.373 1.00 95.19 105 PRO A CA 1
ATOM 788 C C . PRO A 1 105 ? -17.802 1.576 1.853 1.00 95.19 105 PRO A C 1
ATOM 790 O O . PRO A 1 105 ? -17.630 1.903 3.034 1.00 95.19 105 PRO A O 1
ATOM 793 N N . PRO A 1 106 ? -18.362 2.428 0.974 1.00 92.06 106 PRO A N 1
ATOM 794 C CA . PRO A 1 106 ? -18.795 3.781 1.340 1.00 92.06 106 PRO A CA 1
ATOM 795 C C . PRO A 1 106 ? -19.857 3.827 2.446 1.00 92.06 106 PRO A C 1
ATOM 797 O O . PRO A 1 106 ? -19.883 4.770 3.226 1.00 92.06 106 PRO A O 1
ATOM 800 N N . ASP A 1 107 ? -20.714 2.813 2.500 1.00 95.25 107 ASP A N 1
ATOM 801 C CA . ASP A 1 107 ? -21.831 2.633 3.430 1.00 95.25 107 ASP A CA 1
ATOM 802 C C . ASP A 1 107 ? -21.461 1.804 4.672 1.00 95.25 107 ASP A C 1
ATOM 804 O O . ASP A 1 107 ? -22.305 1.548 5.531 1.00 95.25 107 ASP A O 1
ATOM 808 N N . HIS A 1 108 ? -20.197 1.390 4.794 1.00 97.00 108 HIS A N 1
ATOM 809 C CA . HIS A 1 108 ? -19.746 0.585 5.919 1.00 97.00 108 HIS A CA 1
ATOM 810 C C . HIS A 1 108 ? -19.827 1.386 7.236 1.00 97.00 108 HIS A C 1
ATOM 812 O O . HIS A 1 108 ? -19.275 2.486 7.310 1.00 97.00 108 HIS A O 1
ATOM 818 N N . PRO A 1 109 ? -20.413 0.840 8.321 1.00 97.31 109 PRO A N 1
ATOM 819 C CA . PRO A 1 109 ? -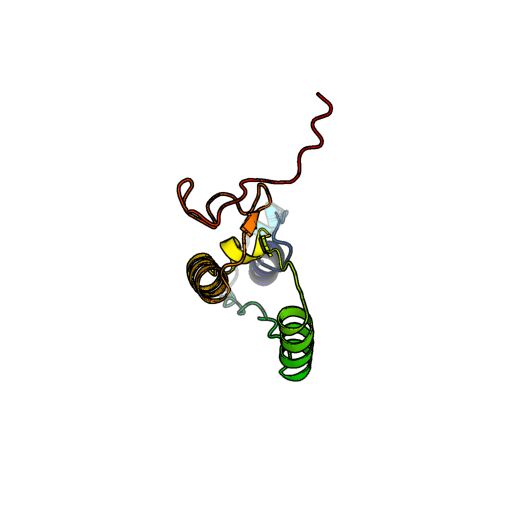20.693 1.594 9.550 1.00 97.31 109 PRO A CA 1
ATOM 820 C C . PRO A 1 109 ? -19.441 2.120 10.270 1.00 97.31 109 PRO A C 1
ATOM 822 O O . PRO A 1 109 ? -19.509 3.113 10.985 1.00 97.31 109 PRO A O 1
ATOM 825 N N . LEU A 1 110 ? -18.291 1.464 10.083 1.00 97.62 110 LEU A N 1
ATOM 826 C CA . LEU A 1 110 ? -16.999 1.890 10.643 1.00 97.62 110 LEU A CA 1
ATOM 827 C C . LEU A 1 110 ? -16.215 2.865 9.742 1.00 97.62 110 LEU A C 1
ATOM 829 O O . LEU A 1 110 ? -15.094 3.234 10.092 1.00 97.62 110 LEU A O 1
ATOM 833 N N . ASN A 1 111 ? -16.746 3.259 8.582 1.00 96.88 111 ASN A N 1
ATOM 834 C CA . ASN A 1 111 ? -16.046 4.138 7.648 1.00 96.88 111 ASN A CA 1
ATOM 835 C C . ASN A 1 111 ? -16.194 5.618 8.047 1.00 96.88 111 ASN A C 1
ATOM 837 O O . ASN A 1 111 ? -17.278 6.190 7.986 1.00 96.88 111 ASN A O 1
ATOM 841 N N . MET A 1 112 ? -15.077 6.250 8.409 1.00 95.81 112 MET A N 1
ATOM 842 C CA . MET A 1 112 ? -14.986 7.670 8.781 1.00 95.81 112 MET A CA 1
ATOM 843 C C . MET A 1 112 ? -14.538 8.566 7.618 1.00 95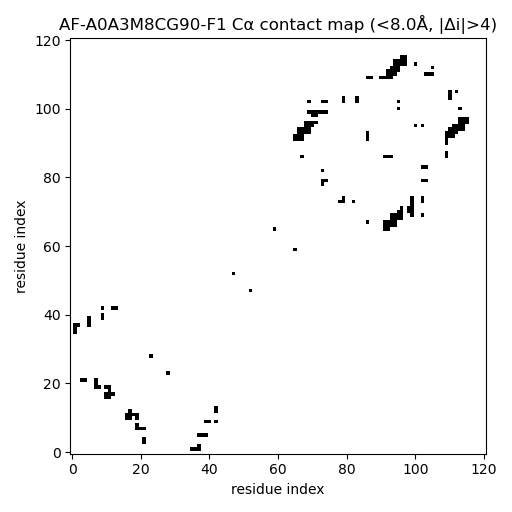.81 112 MET A C 1
ATOM 845 O O . MET A 1 112 ? -14.131 9.708 7.830 1.00 95.81 112 MET A O 1
ATOM 849 N N . TYR A 1 113 ? -14.604 8.052 6.389 1.00 93.38 113 TYR A N 1
ATOM 850 C CA . TYR A 1 113 ? -14.256 8.741 5.151 1.00 93.38 113 TYR A CA 1
ATOM 851 C C . TYR A 1 113 ? -12.791 9.193 5.073 1.00 93.38 113 TYR A C 1
ATOM 853 O O . TYR A 1 113 ? -11.915 8.734 5.813 1.00 93.38 113 TYR A O 1
ATOM 861 N N . THR A 1 114 ? -12.505 10.038 4.079 1.00 93.12 114 THR A N 1
ATOM 862 C CA . THR A 1 114 ? -11.143 10.397 3.684 1.00 93.12 114 THR A CA 1
ATOM 863 C C . THR A 1 114 ? -10.612 11.556 4.520 1.00 93.12 114 THR A C 1
ATOM 865 O O . THR A 1 114 ? -11.277 12.583 4.624 1.00 93.12 114 THR A O 1
ATOM 868 N N . VAL A 1 115 ? -9.380 11.443 5.015 1.00 90.81 115 VAL A N 1
ATOM 869 C CA . VAL A 1 115 ? -8.642 12.538 5.664 1.00 90.81 115 VAL A CA 1
ATOM 870 C C . VAL A 1 115 ? -7.443 12.966 4.807 1.00 90.81 115 VAL A C 1
ATOM 872 O O . VAL A 1 115 ? -6.824 12.137 4.133 1.00 90.81 115 VAL A O 1
ATOM 875 N N . GLY A 1 116 ? -7.096 14.259 4.827 1.00 82.62 116 GLY A N 1
ATOM 876 C CA . GLY A 1 116 ? -5.866 14.764 4.194 1.00 82.62 116 GLY A CA 1
ATOM 877 C C . GLY A 1 116 ? -5.977 16.094 3.447 1.00 82.62 116 GLY A C 1
ATOM 878 O O . GLY A 1 116 ? -4.955 16.606 3.003 1.00 82.62 116 GLY A O 1
ATOM 879 N N . LEU A 1 117 ? -7.175 16.669 3.317 1.00 79.44 117 LEU A N 1
ATOM 880 C CA . LEU A 1 117 ? -7.332 18.067 2.908 1.00 79.44 117 LEU A CA 1
ATOM 881 C C . LEU A 1 117 ? -7.461 18.932 4.162 1.00 79.44 117 LEU A C 1
ATOM 883 O O . LEU A 1 117 ? -8.286 18.649 5.028 1.00 79.44 117 LEU A O 1
ATOM 887 N N . GLN A 1 118 ? -6.662 19.994 4.253 1.00 61.34 118 GLN A N 1
ATOM 888 C CA . GLN A 1 118 ? -6.979 21.116 5.131 1.00 61.34 118 GLN A CA 1
ATOM 889 C C . GLN A 1 118 ? -8.047 21.942 4.423 1.00 61.34 118 GLN A C 1
ATOM 891 O O . GLN A 1 118 ? -7.728 22.768 3.573 1.00 61.34 118 GLN A O 1
ATOM 896 N N . MET A 1 119 ? -9.314 21.705 4.739 1.00 52.38 119 MET A N 1
ATOM 897 C CA . MET A 1 119 ? -10.333 22.702 4.449 1.00 52.38 119 MET A CA 1
ATOM 898 C C . MET A 1 119 ? -10.304 23.679 5.630 1.00 52.38 119 MET A C 1
ATOM 900 O O . MET A 1 119 ? -10.601 23.296 6.759 1.00 52.38 119 MET A O 1
ATOM 904 N N . LYS A 1 120 ? -9.833 24.910 5.403 1.00 49.31 120 LYS A N 1
ATOM 905 C CA . LYS A 1 120 ? -10.414 26.034 6.137 1.00 49.31 120 LYS A CA 1
ATOM 906 C C . LYS A 1 120 ? -11.732 26.304 5.428 1.00 49.31 120 LYS A C 1
ATOM 908 O O . LYS A 1 120 ? -11.705 26.488 4.211 1.00 49.31 120 LYS A O 1
ATOM 913 N N . ASP A 1 121 ? -12.819 26.232 6.186 1.00 42.50 121 ASP A N 1
ATOM 914 C CA . ASP A 1 121 ? -14.117 26.769 5.777 1.00 42.50 121 ASP A CA 1
ATOM 915 C C . ASP A 1 121 ? -13.972 28.209 5.257 1.00 42.50 121 ASP A C 1
ATOM 917 O O . ASP A 1 121 ? -13.158 28.973 5.843 1.00 42.50 121 ASP A O 1
#

Nearest PDB structures (foldseek):
  6lpi-assembly3_C  TM=8.662E-01  e=1.710E-05  Escherichia coli K-12
  7ct6-assembly1_B-2  TM=9.012E-01  e=6.948E-05  Deinococcus metallilatus
  6lpi-assembly2_B  TM=8.799E-01  e=4.354E-05  Escherichia coli K-12
  1upc-assembly2_E  TM=8.503E-01  e=1.548E-04  Streptomyces clavuligerus
  4q9d-assembly1_A  TM=7.317E-01  e=2.093E-03  Mycolicibacterium smegmatis MC2 155

Mean predicted aligned error: 5.68 Å

Organism: NCBI:txid511487

Radius of gyration: 21.55 Å; Cα contacts (8 Å, |Δi|>4): 106; chains: 1; bounding box: 46×41×61 Å

Foldseek 3Di:
DLVVVLVQVLQCPAPVHDHDDDDDDPVRVPDDDPDDRDDHDDYDDDDDDPVVVVVVVVVVVPDPADAAEAELVCVVVVVLVVVVVVCVVSVHAYEYAPSCPPSDDPPDPSYPYHDDDPDPD

InterPro domains:
  IPR012000 Thiamine pyrophosphate enzyme, central domain [PF00205] (54-118)
  IPR029035 DHS-like NAD/FAD-binding domain superfamily [SSF52467] (20-118)
  IPR029061 Thiamin diphosphate-binding fold [SSF52518] (1-45)
  IPR045229 Thiamine pyrophosphate enzyme [PTHR18968] (1-118)